Protein AF-0000000081274853 (afdb_homodimer)

pLDDT: mean 91.18, std 9.43, range [49.66, 97.81]

Foldseek 3Di:
DEEEEQALVSVVVVLPPDAPHAYEYECHNDDPVRVVVCPPRNYHYDDHHDVVDDPVVVVVVVVVVCVVVPPDDYDYDDDDDDDD/DEEEEQALVSVVVVLPPDAPHAYEYECHNDDPVRVVVCPPRNYHYDDHHPVVDDPVVVVVVVVVVCVVVPPDDYDYDDDDPDDD

Sequence (168 aa):
MVFLAITPQGLQDALHCKQDIPIWCGADAISDNGYRELAGRQVSRFTQALGGASPDVLQDALQTIQEHHPGELVWVEYVAPPQPMVFLAITPQGLQDALHCKQDIPIWCGADAISDNGYRELAGRQVSRFTQALGGASPDVLQDALQTIQEHHPGELVWVEYVAPPQP

Nearest PDB structures (foldseek):
  4mkr-assembly2_C  TM=5.310E-01  e=1.896E+00  Zingiber officinale
  3wbj-assembly1_A  TM=4.563E-01  e=9.553E-01  Saccharomyces cerevisiae S288C
  7po2-assembly1_7  TM=4.831E-01  e=1.896E+00  Homo sapiens
  4hfj-assembly1_B  TM=3.532E-01  e=7.993E+00  Nicotiana tabacum
  4s1n-assembly1_A  TM=5.166E-01  e=2.479E-01  Streptococcus pneumoniae TIGR4

Structure (mmCIF, N/CA/C/O backbone):
data_AF-0000000081274853-model_v1
#
loop_
_entity.id
_entity.type
_entity.pdbx_description
1 polymer 'Uncharacterized protein'
#
loop_
_atom_site.group_PDB
_atom_site.id
_atom_site.type_symbol
_atom_site.label_atom_id
_atom_site.label_alt_id
_atom_site.label_comp_id
_atom_site.label_asym_id
_atom_site.label_entity_id
_atom_site.label_seq_id
_atom_site.pdbx_PDB_ins_code
_atom_site.Cartn_x
_atom_site.Cartn_y
_atom_site.Cartn_z
_atom_site.occupancy
_atom_site.B_iso_or_equiv
_atom_site.auth_seq_id
_atom_site.auth_comp_id
_atom_site.auth_asym_id
_atom_site.auth_atom_id
_atom_site.pdbx_PDB_model_num
ATOM 1 N N . MET A 1 1 ? 10.195 -0.099 3.912 1 93.62 1 MET A N 1
ATOM 2 C CA . MET A 1 1 ? 8.961 0.3 3.238 1 93.62 1 MET A CA 1
ATOM 3 C C . MET A 1 1 ? 8.344 1.522 3.91 1 93.62 1 MET A C 1
ATOM 5 O O . MET A 1 1 ? 8.68 1.844 5.051 1 93.62 1 MET A O 1
ATOM 9 N N . VAL A 1 2 ? 7.574 2.328 3.076 1 96.44 2 VAL A N 1
ATOM 10 C CA . VAL A 1 2 ? 6.859 3.512 3.541 1 96.44 2 VAL A CA 1
ATOM 11 C C . VAL A 1 2 ? 5.375 3.387 3.201 1 96.44 2 VAL A C 1
ATOM 13 O O . VAL A 1 2 ? 5.02 2.92 2.117 1 96.44 2 VAL A O 1
ATOM 16 N N . PHE A 1 3 ? 4.52 3.85 4.109 1 96.81 3 PHE A N 1
ATOM 17 C CA . PHE A 1 3 ? 3.092 3.879 3.822 1 96.81 3 PHE A CA 1
ATOM 18 C C . PHE A 1 3 ? 2.648 5.277 3.414 1 96.81 3 PHE A C 1
ATOM 20 O O . PHE A 1 3 ? 3.088 6.27 4 1 96.81 3 PHE A O 1
ATOM 27 N N . LEU A 1 4 ? 1.807 5.359 2.418 1 97.81 4 LEU A N 1
ATOM 28 C CA . LEU A 1 4 ? 1.047 6.566 2.117 1 97.81 4 LEU A CA 1
ATOM 29 C C . LEU A 1 4 ? -0.444 6.344 2.352 1 97.81 4 LEU A C 1
ATOM 31 O O . LEU A 1 4 ? -1.12 5.727 1.527 1 97.81 4 LEU A O 1
ATOM 35 N N . ALA A 1 5 ? -0.908 6.898 3.445 1 97.44 5 ALA A N 1
ATOM 36 C CA . ALA A 1 5 ? -2.312 6.766 3.824 1 97.44 5 ALA A CA 1
ATOM 37 C C . ALA A 1 5 ? -3.135 7.941 3.301 1 97.44 5 ALA A C 1
ATOM 39 O O . ALA A 1 5 ? -2.703 9.094 3.383 1 97.44 5 ALA A O 1
ATOM 40 N N . ILE A 1 6 ? -4.328 7.629 2.844 1 96.75 6 ILE A N 1
ATOM 41 C CA . ILE A 1 6 ? -5.172 8.641 2.223 1 96.75 6 ILE A CA 1
ATOM 42 C C . ILE A 1 6 ? -6.352 8.961 3.141 1 96.75 6 ILE A C 1
ATOM 44 O O . ILE A 1 6 ? -6.746 10.125 3.266 1 96.75 6 ILE A O 1
ATOM 48 N N . THR A 1 7 ? -6.898 7.957 3.824 1 96.31 7 THR A N 1
ATOM 49 C CA . THR A 1 7 ? -8.062 8.117 4.684 1 96.31 7 THR A CA 1
ATOM 50 C C . THR A 1 7 ? -7.688 7.918 6.148 1 96.31 7 THR A C 1
ATOM 52 O O . THR A 1 7 ? -6.629 7.359 6.453 1 96.31 7 THR A O 1
ATOM 55 N N . PRO A 1 8 ? -8.602 8.359 7.066 1 96.44 8 PRO A N 1
ATOM 56 C CA . PRO A 1 8 ? -8.352 8.078 8.484 1 96.44 8 PRO A CA 1
ATOM 57 C C . PRO A 1 8 ? -8.234 6.59 8.781 1 96.44 8 PRO A C 1
ATOM 59 O O . PRO A 1 8 ? -7.402 6.184 9.594 1 96.44 8 PRO A O 1
ATOM 62 N N . GLN A 1 9 ? -9.031 5.797 8.117 1 95.38 9 GLN A N 1
ATOM 63 C CA . GLN A 1 9 ? -8.945 4.355 8.328 1 95.38 9 GLN A CA 1
ATOM 64 C C . GLN A 1 9 ? -7.602 3.809 7.844 1 95.38 9 GLN A C 1
ATOM 66 O O . GLN A 1 9 ? -7.004 2.951 8.492 1 95.38 9 GLN A O 1
ATOM 71 N N . GLY A 1 10 ? -7.191 4.297 6.695 1 96.31 10 GLY A N 1
ATOM 72 C CA . GLY A 1 10 ? -5.891 3.881 6.199 1 96.31 10 GLY A CA 1
ATOM 73 C C . GLY A 1 10 ? -4.754 4.238 7.137 1 96.31 10 GLY A C 1
ATOM 74 O O . GLY A 1 10 ? -3.834 3.438 7.34 1 96.31 10 GLY A O 1
ATOM 75 N N . LEU A 1 11 ? -4.793 5.395 7.727 1 96.12 11 LEU A N 1
ATOM 76 C CA . LEU A 1 11 ? -3.766 5.797 8.68 1 96.12 11 LEU A CA 1
ATOM 77 C C . LEU A 1 11 ? -3.754 4.871 9.891 1 96.12 11 LEU A C 1
ATOM 79 O O . LEU A 1 11 ? -2.688 4.445 10.336 1 96.12 11 LEU A O 1
ATOM 83 N N . GLN A 1 12 ? -4.867 4.543 10.391 1 93.38 12 GLN A N 1
ATOM 84 C CA . GLN A 1 12 ? -4.949 3.641 11.531 1 93.38 12 GLN A CA 1
ATOM 85 C C . GLN A 1 12 ? -4.379 2.268 11.188 1 93.38 12 GLN A C 1
ATOM 87 O O . GLN A 1 12 ? -3.66 1.669 11.992 1 93.38 12 GLN A O 1
ATOM 92 N N . ASP A 1 13 ? -4.707 1.764 10.008 1 91.88 13 ASP A N 1
ATOM 93 C CA . ASP A 1 13 ? -4.145 0.496 9.555 1 91.88 13 ASP A CA 1
ATOM 94 C C . ASP A 1 13 ? -2.619 0.534 9.555 1 91.88 13 ASP A C 1
ATOM 96 O O . ASP A 1 13 ? -1.973 -0.392 10.055 1 91.88 13 ASP A O 1
ATOM 100 N N . ALA A 1 14 ? -2.104 1.575 8.969 1 93.06 14 ALA A N 1
ATOM 101 C CA . ALA A 1 14 ? -0.654 1.713 8.859 1 93.06 14 ALA A CA 1
ATOM 102 C C . ALA A 1 14 ? -0.003 1.78 10.234 1 93.06 14 ALA A C 1
ATOM 104 O O . ALA A 1 14 ? 1.05 1.18 10.461 1 93.06 14 ALA A O 1
ATOM 105 N N . LEU A 1 15 ? -0.66 2.471 11.141 1 91.38 15 LEU A N 1
ATOM 106 C CA . LEU A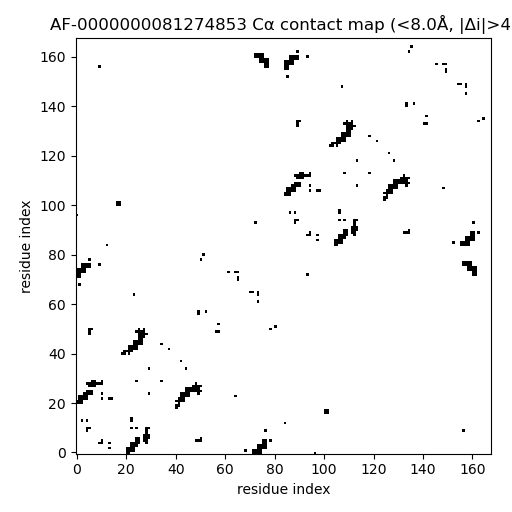 1 15 ? -0.126 2.623 12.492 1 91.38 15 LEU A CA 1
ATOM 107 C C . LEU A 1 15 ? -0.119 1.287 13.227 1 91.38 15 LEU A C 1
ATOM 109 O O . LEU A 1 15 ? 0.713 1.063 14.109 1 91.38 15 LEU A O 1
ATOM 113 N N . HIS A 1 16 ? -0.995 0.425 12.844 1 86.69 16 HIS A N 1
ATOM 114 C CA . HIS A 1 16 ? -1.115 -0.865 13.508 1 86.69 16 HIS A CA 1
ATOM 115 C C . HIS A 1 16 ? -0.137 -1.882 12.93 1 86.69 16 HIS A C 1
ATOM 117 O O . HIS A 1 16 ? 0.123 -2.92 13.547 1 86.69 16 HIS A O 1
ATOM 123 N N . CYS A 1 17 ? 0.224 -1.777 11.727 1 81.38 17 CYS A N 1
ATOM 124 C CA . CYS A 1 17 ? 1.132 -2.74 11.109 1 81.38 17 CYS A CA 1
ATOM 125 C C . CYS A 1 17 ? 2.418 -2.867 11.922 1 81.38 17 CYS A C 1
ATOM 127 O O . CYS A 1 17 ? 2.75 -3.951 12.398 1 81.38 17 CYS A O 1
ATOM 129 N N . LYS A 1 18 ? 3.607 -2.326 11.648 1 71.75 18 LYS A N 1
ATOM 130 C CA . LYS A 1 18 ? 4.879 -2.441 12.359 1 71.75 18 LYS A CA 1
ATOM 131 C C . LYS A 1 18 ? 5.336 -1.088 12.891 1 71.75 18 LYS A C 1
ATOM 133 O O . LYS A 1 18 ? 5.086 -0.053 12.273 1 71.75 18 LYS A O 1
ATOM 138 N N . GLN A 1 19 ? 6.043 -1.473 13.992 1 73.75 19 GLN A N 1
ATOM 139 C CA . GLN A 1 19 ? 6.621 -0.273 14.586 1 73.75 19 GLN A CA 1
ATOM 140 C C . GLN A 1 19 ? 7.793 0.244 13.758 1 73.75 19 GLN A C 1
ATOM 142 O O . GLN A 1 19 ? 8.461 -0.528 13.062 1 73.75 19 GLN A O 1
ATOM 147 N N . ASP A 1 20 ? 7.887 1.58 13.516 1 82.56 20 ASP A N 1
ATOM 148 C CA . ASP A 1 20 ? 9.047 2.283 12.977 1 82.56 20 ASP A CA 1
ATOM 149 C C . ASP A 1 20 ? 8.992 2.348 11.445 1 82.56 20 ASP A C 1
ATOM 151 O O . ASP A 1 20 ? 10 2.598 10.797 1 82.56 20 ASP A O 1
ATOM 155 N N . ILE A 1 21 ? 7.93 1.903 10.883 1 90.19 21 ILE A N 1
ATOM 156 C CA . ILE A 1 21 ? 7.754 2.131 9.453 1 90.19 21 ILE A CA 1
ATOM 157 C C . ILE A 1 21 ? 7.242 3.5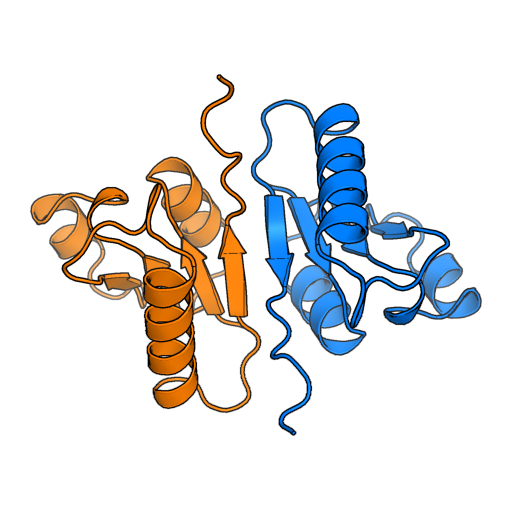51 9.219 1 90.19 21 ILE A C 1
ATOM 159 O O . ILE A 1 21 ? 6.227 3.957 9.789 1 90.19 21 ILE A O 1
ATOM 163 N N . PRO A 1 22 ? 8.023 4.285 8.422 1 95.56 22 PRO A N 1
ATOM 164 C CA . PRO A 1 22 ? 7.547 5.645 8.141 1 95.56 22 PRO A CA 1
ATOM 165 C C . PRO A 1 22 ? 6.176 5.66 7.465 1 95.56 22 PRO A C 1
ATOM 167 O O . PRO A 1 22 ? 5.91 4.836 6.586 1 95.56 22 PRO A O 1
ATOM 170 N N . ILE A 1 23 ? 5.383 6.621 7.953 1 96.75 23 ILE A N 1
ATOM 171 C CA . ILE A 1 23 ? 4.043 6.797 7.398 1 96.75 23 ILE A CA 1
ATOM 172 C C . ILE A 1 23 ? 3.869 8.234 6.918 1 96.75 23 ILE A C 1
ATOM 174 O O . ILE A 1 23 ? 4.211 9.18 7.633 1 96.75 23 ILE A O 1
ATOM 178 N N . TRP A 1 24 ? 3.402 8.375 5.727 1 97.75 24 TRP A N 1
ATOM 179 C CA . TRP A 1 24 ? 2.922 9.648 5.219 1 97.75 24 TRP A CA 1
ATOM 180 C C . TRP A 1 24 ? 1.409 9.625 5.02 1 97.75 24 TRP A C 1
ATOM 182 O O . TRP A 1 24 ? 0.838 8.586 4.688 1 97.75 24 TRP A O 1
ATOM 192 N N . CYS A 1 25 ? 0.812 10.828 5.23 1 97.56 25 CYS A N 1
ATOM 193 C CA . CYS A 1 25 ? -0.627 10.883 5 1 97.56 25 CYS A CA 1
ATOM 194 C C . CYS A 1 25 ? -1.051 12.266 4.527 1 97.56 25 CYS A C 1
ATOM 196 O O . CYS A 1 25 ? -0.302 13.234 4.68 1 97.56 25 CYS A O 1
ATOM 198 N N . GLY A 1 26 ? -2.166 12.32 3.816 1 96.56 26 GLY A N 1
ATOM 199 C CA . GLY A 1 26 ? -2.74 13.602 3.439 1 96.56 26 GLY A CA 1
ATOM 200 C C . GLY A 1 26 ? -3.422 14.312 4.594 1 96.56 26 GLY A C 1
ATOM 201 O O . GLY A 1 26 ? -3.6 13.734 5.668 1 96.56 26 GLY A O 1
ATOM 202 N N . ALA A 1 27 ? -3.799 15.508 4.316 1 95.56 27 ALA A N 1
ATOM 203 C CA . ALA A 1 27 ? -4.426 16.344 5.34 1 95.56 27 ALA A CA 1
ATOM 204 C C . ALA A 1 27 ? -5.797 15.789 5.73 1 95.56 27 ALA A C 1
ATOM 206 O O . ALA A 1 27 ? -6.305 16.078 6.812 1 95.56 27 ALA A O 1
ATOM 207 N N . ASP A 1 28 ? -6.375 15.078 4.895 1 95.75 28 ASP A N 1
ATOM 208 C CA . ASP A 1 28 ? -7.723 14.578 5.145 1 95.75 28 ASP A CA 1
ATOM 209 C C . ASP A 1 28 ? -7.695 13.312 6 1 95.75 28 ASP A C 1
ATOM 211 O O . ASP A 1 28 ? -8.734 12.859 6.477 1 95.75 28 ASP A O 1
ATOM 215 N N . ALA A 1 29 ? -6.551 12.781 6.297 1 97 29 ALA A N 1
ATOM 216 C CA . ALA A 1 29 ? -6.457 11.531 7.043 1 97 29 ALA A CA 1
ATOM 217 C C . ALA A 1 29 ? -6.426 11.789 8.547 1 97 29 ALA A C 1
ATOM 219 O O . ALA A 1 29 ? -6.648 10.867 9.344 1 97 29 ALA A O 1
ATOM 220 N N . ILE A 1 30 ? -6.059 12.93 8.984 1 96.25 30 ILE A N 1
ATOM 221 C CA . ILE A 1 30 ? -5.922 13.227 10.406 1 96.25 30 ILE A CA 1
ATOM 222 C C . ILE A 1 30 ? -6.051 14.734 10.633 1 96.25 30 ILE A C 1
ATOM 224 O O . ILE A 1 30 ? -5.609 15.531 9.805 1 96.25 30 ILE A O 1
ATOM 228 N N . SE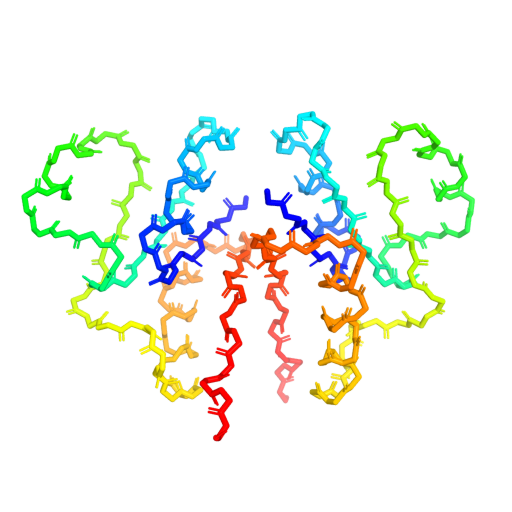R A 1 31 ? -6.664 15.047 11.688 1 95.25 31 SER A N 1
ATOM 229 C CA . SER A 1 31 ? -6.762 16.453 12.062 1 95.25 31 SER A CA 1
ATOM 230 C C . SER A 1 31 ? -5.426 16.984 12.562 1 95.25 31 SER A C 1
ATOM 232 O O . SER A 1 31 ? -4.531 16.219 12.914 1 95.25 31 SER A O 1
ATOM 234 N N . ASP A 1 32 ? -5.297 18.375 12.648 1 93.38 32 ASP A N 1
ATOM 235 C CA . ASP A 1 32 ? -4.09 18.984 13.195 1 93.38 32 ASP A CA 1
ATOM 236 C C . ASP A 1 32 ? -3.824 18.5 14.617 1 93.38 32 ASP A C 1
ATOM 238 O O . ASP A 1 32 ? -2.684 18.203 14.977 1 93.38 32 ASP A O 1
ATOM 242 N N . ASN A 1 33 ? -4.84 18.484 15.406 1 93.19 33 ASN A N 1
ATOM 243 C CA . ASN A 1 33 ? -4.711 18.016 16.781 1 93.19 33 ASN A CA 1
ATOM 244 C C . ASN A 1 33 ? -4.27 16.562 16.859 1 93.19 33 ASN A C 1
ATOM 246 O O . ASN A 1 33 ? -3.375 16.219 17.625 1 93.19 33 ASN A O 1
ATOM 250 N N . GLY A 1 34 ? -4.879 15.672 16.078 1 94.56 34 GLY A N 1
ATOM 251 C CA . GLY A 1 34 ? -4.48 14.273 16.047 1 94.56 34 GLY A CA 1
ATOM 252 C C . GLY A 1 34 ? -3.033 14.078 15.633 1 94.56 34 GLY A C 1
ATOM 253 O O . GLY A 1 34 ? -2.332 13.234 16.203 1 94.56 34 GLY A O 1
ATOM 254 N N . TYR A 1 35 ? -2.701 14.922 14.727 1 94.44 35 TYR A N 1
ATOM 255 C CA . TYR A 1 35 ? -1.331 14.852 14.234 1 94.44 35 TYR A CA 1
ATOM 256 C C . TYR A 1 35 ? -0.333 15.195 15.328 1 94.44 35 TYR A C 1
ATOM 258 O O . TYR A 1 35 ? 0.697 14.531 15.469 1 94.44 35 TYR A O 1
ATOM 266 N N . ARG A 1 36 ? -0.572 16.125 16.125 1 93.19 36 ARG A N 1
ATOM 267 C CA . ARG A 1 36 ? 0.315 16.531 17.219 1 93.19 36 ARG A CA 1
ATOM 268 C C . ARG A 1 36 ? 0.441 15.414 18.25 1 93.19 36 ARG A C 1
ATOM 270 O O . ARG A 1 36 ? 1.498 15.25 18.859 1 93.19 36 ARG A O 1
ATOM 277 N N . GLU A 1 37 ? -0.572 14.594 18.312 1 92 37 GLU A N 1
ATOM 278 C CA . GLU A 1 37 ? -0.587 13.531 19.312 1 92 37 GLU A CA 1
ATOM 279 C C . GLU A 1 37 ? 0.242 12.336 18.859 1 92 37 GLU A C 1
ATOM 281 O O . GLU A 1 37 ? 0.593 11.469 19.656 1 92 37 GLU A O 1
ATOM 286 N N . LEU A 1 38 ? 0.505 12.25 17.609 1 88.88 38 LEU A N 1
ATOM 287 C CA . LEU A 1 38 ? 1.271 11.125 17.078 1 88.88 38 LEU A CA 1
ATOM 288 C C . LEU A 1 38 ? 2.768 11.406 17.156 1 88.88 38 LEU A C 1
ATOM 290 O O . LEU A 1 38 ? 3.57 10.672 16.578 1 88.88 38 LEU A O 1
ATOM 294 N N . ALA A 1 39 ? 3.105 12.32 17.875 1 75.56 39 ALA A N 1
ATOM 295 C CA . ALA A 1 39 ? 4.52 12.656 18.016 1 75.56 39 ALA A CA 1
ATOM 296 C C . ALA A 1 39 ? 5.355 11.406 18.281 1 75.56 39 ALA A C 1
ATOM 298 O O . ALA A 1 39 ? 4.949 10.523 19.031 1 75.56 39 ALA A O 1
ATOM 299 N N . GLY A 1 40 ? 6.484 11.258 17.469 1 75.94 40 GLY A N 1
ATOM 300 C CA . GLY A 1 40 ? 7.406 10.156 17.688 1 75.94 40 GLY A CA 1
ATOM 301 C C . GLY A 1 40 ? 7.094 8.945 16.828 1 75.94 40 GLY A C 1
ATOM 302 O O . GLY A 1 40 ? 7.871 7.984 16.797 1 75.94 40 GLY A O 1
ATOM 303 N N . ARG A 1 41 ? 5.973 8.766 16.141 1 81.31 41 ARG A N 1
ATOM 304 C CA . ARG A 1 41 ? 5.551 7.582 15.406 1 81.31 41 ARG A CA 1
ATOM 305 C C . ARG A 1 41 ? 5.977 7.668 13.945 1 81.31 41 ARG A C 1
ATOM 307 O O . ARG A 1 41 ? 5.594 6.824 13.133 1 81.31 41 ARG A O 1
ATOM 314 N N . GLN A 1 42 ? 6.828 8.492 13.555 1 91.81 42 GLN A N 1
ATOM 315 C CA . GLN A 1 42 ? 7.348 8.672 12.203 1 91.81 42 GLN A CA 1
ATOM 316 C C . GLN A 1 42 ? 6.219 8.914 11.211 1 91.81 42 GLN A C 1
ATOM 318 O O . GLN A 1 42 ? 6.16 8.281 10.156 1 91.81 42 GLN A O 1
ATOM 323 N N . VAL A 1 43 ? 5.312 9.734 11.609 1 95.12 43 VAL A N 1
ATOM 324 C CA . VAL A 1 43 ? 4.219 10.133 10.734 1 95.12 43 VAL A CA 1
ATOM 325 C C . VAL A 1 43 ? 4.484 11.531 10.18 1 95.12 43 VAL A C 1
ATOM 327 O O . VAL A 1 43 ? 4.809 12.453 10.938 1 95.12 43 VAL A O 1
ATOM 330 N N . SER A 1 44 ? 4.461 11.633 8.906 1 96.38 44 SER A N 1
ATOM 331 C CA . SER A 1 44 ? 4.508 12.914 8.219 1 96.38 44 SER A CA 1
ATOM 332 C C . SER A 1 44 ? 3.182 13.219 7.531 1 96.38 44 SER A C 1
ATOM 334 O O . SER A 1 44 ? 2.551 12.328 6.961 1 96.38 44 SER A O 1
ATOM 336 N N . ARG A 1 45 ? 2.834 14.5 7.629 1 96.25 45 ARG A N 1
ATOM 337 C CA . ARG A 1 45 ? 1.537 14.891 7.09 1 96.25 45 ARG A CA 1
ATOM 338 C C . ARG A 1 45 ? 1.695 15.961 6.016 1 96.25 45 ARG A C 1
ATOM 340 O O . ARG A 1 45 ? 2.324 17 6.246 1 96.25 45 ARG A O 1
ATOM 347 N N . PHE A 1 46 ? 1.114 15.734 4.828 1 96.94 46 PHE A N 1
ATOM 348 C CA . PHE A 1 46 ? 1.021 16.766 3.809 1 96.94 46 PHE A CA 1
ATOM 349 C C . PHE A 1 46 ? -0.008 17.828 4.199 1 96.94 46 PHE A C 1
ATOM 351 O O . PHE A 1 46 ? -0.929 17.547 4.969 1 96.94 46 PHE A O 1
ATOM 358 N N . THR A 1 47 ? 0.133 18.953 3.631 1 95.19 47 THR A N 1
ATOM 359 C CA . THR A 1 47 ? -0.807 20.031 3.936 1 95.19 47 THR A CA 1
ATOM 360 C C . THR A 1 47 ? -2.074 19.891 3.096 1 95.19 47 THR A C 1
ATOM 362 O O . THR A 1 47 ? -3.115 20.469 3.438 1 95.19 47 THR A O 1
ATOM 365 N N . GLN A 1 48 ? -2.004 19.172 1.978 1 94.88 48 GLN A N 1
ATOM 366 C CA . GLN A 1 48 ? -3.182 19.031 1.13 1 94.88 48 GLN A CA 1
ATOM 367 C C . GLN A 1 48 ? -3.824 17.656 1.312 1 94.88 48 GLN A C 1
ATOM 369 O O . GLN A 1 48 ? -3.148 16.688 1.678 1 94.88 48 GLN A O 1
ATOM 374 N N . ALA A 1 49 ? -5.152 17.688 1.018 1 94.69 49 ALA A N 1
ATOM 375 C CA . ALA A 1 49 ? -5.867 16.406 0.973 1 94.69 49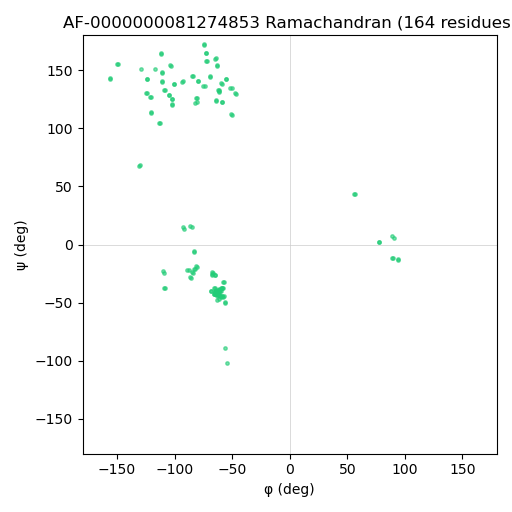 ALA A CA 1
ATOM 376 C C . ALA A 1 49 ? -5.43 15.578 -0.23 1 94.69 49 ALA A C 1
ATOM 378 O O . ALA A 1 49 ? -5.121 16.125 -1.292 1 94.69 49 ALA A O 1
ATOM 379 N N . LEU A 1 50 ? -5.395 14.297 -0.017 1 95.69 50 LEU A N 1
ATOM 380 C CA . LEU A 1 50 ? -5.012 13.414 -1.115 1 95.69 50 LEU A CA 1
ATOM 381 C C . LEU A 1 50 ? -6.207 12.602 -1.607 1 95.69 50 LEU A C 1
ATOM 383 O O . LEU A 1 50 ? -6.18 12.055 -2.709 1 95.69 50 LEU A O 1
ATOM 387 N N . GLY A 1 51 ? -7.168 12.477 -0.705 1 92.38 51 GLY A N 1
ATOM 388 C CA . GLY A 1 51 ? -8.383 11.812 -1.152 1 92.38 51 GLY A CA 1
ATOM 389 C C . GLY A 1 51 ? -9.039 12.508 -2.328 1 92.38 51 GLY A C 1
ATOM 390 O O . GLY A 1 51 ? -9.406 13.68 -2.238 1 92.38 51 GLY A O 1
ATOM 391 N N . GLY A 1 52 ? -9.242 11.789 -3.479 1 87.5 52 GLY A N 1
ATOM 392 C CA . GLY A 1 52 ? -9.875 12.383 -4.645 1 87.5 52 GLY A CA 1
ATOM 393 C C . GLY A 1 52 ? -8.945 13.289 -5.43 1 87.5 52 GLY A C 1
ATOM 394 O O . GLY A 1 52 ? -9.383 14.008 -6.332 1 87.5 52 GLY A O 1
ATOM 395 N N . ALA A 1 53 ? -7.719 13.359 -4.977 1 89.31 53 ALA A N 1
ATOM 396 C CA . ALA A 1 53 ? -6.75 14.195 -5.684 1 89.31 53 ALA A CA 1
ATOM 397 C C . ALA A 1 53 ? -6.508 13.68 -7.098 1 89.31 53 ALA A C 1
ATOM 399 O O . ALA A 1 53 ? -6.703 12.492 -7.371 1 89.31 53 ALA A O 1
ATOM 400 N N . SER A 1 54 ? -6.117 14.578 -7.953 1 90.12 54 SER A N 1
ATOM 401 C CA . SER A 1 54 ? -5.742 14.18 -9.305 1 90.12 54 SER A CA 1
ATOM 402 C C . SER A 1 54 ? -4.512 13.273 -9.289 1 90.12 54 SER A C 1
ATOM 404 O O . SER A 1 54 ? -3.723 13.312 -8.344 1 90.12 54 SER A O 1
ATOM 406 N N . PRO A 1 55 ? -4.312 12.531 -10.359 1 88.12 55 PRO A N 1
ATOM 407 C CA . PRO A 1 55 ? -3.121 11.688 -10.453 1 88.12 55 PRO A CA 1
ATOM 408 C C . PRO A 1 55 ? -1.823 12.484 -10.336 1 88.12 55 PRO A C 1
ATOM 410 O O . PRO A 1 55 ? -0.841 11.984 -9.773 1 88.12 55 PRO A O 1
ATOM 413 N N . ASP A 1 56 ? -1.847 13.727 -10.812 1 92.75 56 ASP A N 1
ATOM 414 C CA . ASP A 1 56 ? -0.645 14.547 -10.758 1 92.75 56 ASP A CA 1
ATOM 415 C C . ASP A 1 56 ? -0.298 14.906 -9.312 1 92.75 56 ASP A C 1
ATOM 417 O O . ASP A 1 56 ? 0.876 14.922 -8.938 1 92.75 56 ASP A O 1
ATOM 421 N N . VAL A 1 57 ? -1.321 15.203 -8.562 1 94.31 57 VAL A N 1
ATOM 422 C CA . VAL A 1 57 ? -1.112 15.555 -7.16 1 94.31 57 VAL A CA 1
ATOM 423 C C . VAL A 1 57 ? -0.567 14.352 -6.402 1 94.31 57 VAL A C 1
ATOM 425 O O . VAL A 1 57 ? 0.367 14.484 -5.605 1 94.31 57 VAL A O 1
ATOM 428 N N . LEU A 1 58 ? -1.09 13.211 -6.652 1 93.62 58 LEU A N 1
ATOM 429 C CA . LEU A 1 58 ? -0.61 11.992 -6.016 1 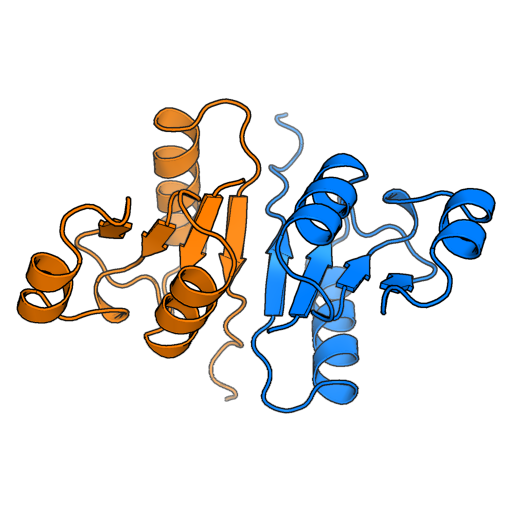93.62 58 LEU A CA 1
ATOM 430 C C . LEU A 1 58 ? 0.827 11.695 -6.426 1 93.62 58 LEU A C 1
ATOM 432 O O . LEU A 1 58 ? 1.647 11.305 -5.594 1 93.62 58 LEU A O 1
ATOM 436 N N . GLN A 1 59 ? 1.098 11.906 -7.707 1 93.5 59 GLN A N 1
ATOM 437 C CA . GLN A 1 59 ? 2.451 11.672 -8.195 1 93.5 59 GLN A CA 1
ATOM 438 C C . GLN A 1 59 ? 3.451 12.609 -7.516 1 93.5 59 GLN A C 1
ATOM 440 O O . GLN A 1 59 ? 4.562 12.195 -7.18 1 93.5 59 GLN A O 1
ATOM 445 N N . ASP A 1 60 ? 3.086 13.797 -7.328 1 95.81 60 ASP A N 1
ATOM 446 C CA . ASP A 1 60 ? 3.949 14.742 -6.633 1 95.81 60 ASP A CA 1
ATOM 447 C C . ASP A 1 60 ? 4.223 14.289 -5.199 1 95.81 60 ASP A C 1
ATOM 449 O O . ASP A 1 60 ? 5.348 14.398 -4.711 1 95.81 60 ASP A O 1
ATOM 453 N N . ALA A 1 61 ? 3.154 13.844 -4.559 1 96.88 61 ALA A N 1
ATOM 454 C CA . ALA A 1 61 ? 3.316 13.328 -3.203 1 96.88 61 ALA A CA 1
ATOM 455 C C . ALA A 1 61 ? 4.301 12.164 -3.176 1 96.88 61 ALA A C 1
ATOM 457 O O . ALA A 1 61 ? 5.191 12.109 -2.324 1 96.88 61 ALA A O 1
ATOM 458 N N . LEU A 1 62 ? 4.18 11.266 -4.113 1 96.62 62 LEU A N 1
ATOM 459 C CA . LEU A 1 62 ? 5.039 10.086 -4.188 1 96.62 62 LEU A CA 1
ATOM 460 C C . LEU A 1 62 ? 6.488 10.492 -4.445 1 96.62 62 LEU A C 1
ATOM 462 O O . LEU A 1 62 ? 7.41 9.922 -3.857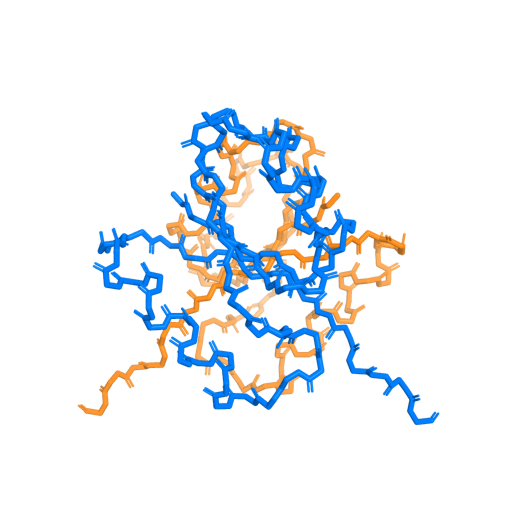 1 96.62 62 LEU A O 1
ATOM 466 N N . GLN A 1 63 ? 6.672 11.461 -5.273 1 95.62 63 GLN A N 1
ATOM 467 C CA . GLN A 1 63 ? 8.023 11.961 -5.531 1 95.62 63 GLN A CA 1
ATOM 468 C C . GLN A 1 63 ? 8.641 12.555 -4.27 1 95.62 63 GLN A C 1
ATOM 470 O O . GLN A 1 63 ? 9.812 12.32 -3.98 1 95.62 63 GLN A O 1
ATOM 475 N N . THR A 1 64 ? 7.852 13.297 -3.523 1 97.38 64 THR A N 1
ATOM 476 C CA . THR A 1 64 ? 8.32 13.867 -2.264 1 97.38 64 THR A CA 1
ATOM 477 C C . THR A 1 64 ? 8.75 12.766 -1.299 1 97.38 64 THR A C 1
ATOM 479 O O . THR A 1 64 ? 9.812 12.852 -0.688 1 97.38 64 THR A O 1
ATOM 482 N N . ILE A 1 65 ? 7.961 11.742 -1.191 1 97.31 65 ILE A N 1
ATOM 483 C CA . ILE A 1 65 ? 8.273 10.633 -0.297 1 97.31 65 ILE A CA 1
ATOM 484 C C . ILE A 1 65 ? 9.57 9.961 -0.74 1 97.31 65 ILE A C 1
ATOM 486 O O . ILE A 1 65 ? 10.43 9.656 0.088 1 97.31 65 ILE A O 1
ATOM 490 N N . GLN A 1 66 ? 9.75 9.781 -2.021 1 95.5 66 GLN A N 1
ATOM 491 C CA . GLN A 1 66 ? 10.945 9.117 -2.539 1 95.5 66 GLN A CA 1
ATOM 492 C C . GLN A 1 66 ? 12.195 9.953 -2.264 1 95.5 66 GLN A C 1
ATOM 494 O O . GLN A 1 66 ? 13.266 9.398 -2.02 1 95.5 66 GLN A O 1
ATOM 499 N N . GLU A 1 67 ? 12.07 11.227 -2.354 1 96.38 67 GLU A N 1
ATOM 500 C CA . GLU A 1 67 ? 13.18 12.109 -2.031 1 96.38 67 GLU A CA 1
ATOM 501 C C . GLU A 1 67 ? 13.609 11.953 -0.576 1 96.38 67 GLU A C 1
ATOM 503 O O . GLU A 1 67 ? 14.805 11.984 -0.27 1 96.38 67 GLU A O 1
ATOM 508 N N . HIS A 1 68 ? 12.664 11.797 0.307 1 96.5 68 HIS A N 1
ATOM 509 C CA . HIS A 1 68 ? 12.961 11.695 1.731 1 96.5 68 HIS A CA 1
ATOM 510 C C . HIS A 1 68 ? 13.336 10.266 2.119 1 96.5 68 HIS A C 1
ATOM 512 O O . HIS A 1 68 ? 13.992 10.047 3.139 1 96.5 68 HIS A O 1
ATOM 518 N N . HIS A 1 69 ? 12.883 9.273 1.34 1 96.06 69 HIS A N 1
ATOM 519 C CA . HIS A 1 69 ? 13.156 7.859 1.598 1 96.06 69 HIS A CA 1
ATOM 520 C C . HIS A 1 69 ? 13.68 7.164 0.345 1 96.06 69 HIS A C 1
ATOM 522 O O . HIS A 1 69 ? 13.031 6.246 -0.17 1 96.06 69 HIS A O 1
ATOM 528 N N . PRO A 1 70 ? 14.898 7.559 -0.046 1 94 70 PRO A N 1
ATOM 529 C CA . PRO A 1 70 ? 15.414 6.977 -1.285 1 94 70 PRO A CA 1
ATOM 530 C C . PRO A 1 70 ? 15.586 5.461 -1.199 1 94 70 PRO A C 1
ATOM 532 O O . PRO A 1 70 ? 16.125 4.953 -0.208 1 94 70 PRO A O 1
ATOM 535 N N . GLY A 1 71 ? 15.117 4.75 -2.193 1 90.06 71 GLY A N 1
ATOM 536 C CA . GLY A 1 71 ? 15.312 3.312 -2.287 1 90.06 71 GLY A CA 1
ATOM 537 C C . GLY A 1 71 ? 14.219 2.512 -1.609 1 90.06 71 GLY A C 1
ATOM 538 O O . GLY A 1 71 ? 14.172 1.286 -1.738 1 90.06 71 GLY A O 1
ATOM 539 N N . GLU A 1 72 ? 13.336 3.156 -0.804 1 93.69 72 GLU A N 1
ATOM 540 C CA . GLU A 1 72 ? 12.258 2.453 -0.123 1 93.69 72 GLU A CA 1
ATOM 541 C C . GLU A 1 72 ? 11.039 2.289 -1.035 1 93.69 72 GLU A C 1
ATOM 543 O O . GLU A 1 72 ? 10.734 3.178 -1.833 1 93.69 72 GLU A O 1
ATOM 548 N N . LEU A 1 73 ? 10.43 1.192 -0.852 1 94.94 73 LEU A N 1
ATOM 549 C CA . LEU A 1 73 ? 9.164 1.016 -1.558 1 94.94 73 LEU A CA 1
ATOM 550 C C . LEU A 1 73 ? 8.031 1.75 -0.843 1 94.94 73 LEU A C 1
ATOM 552 O O . LEU A 1 73 ? 7.957 1.733 0.387 1 94.94 73 LEU A O 1
ATOM 556 N N . VAL A 1 74 ? 7.199 2.318 -1.699 1 97 74 VAL A N 1
ATOM 557 C CA . VAL A 1 74 ? 6.039 3.008 -1.139 1 97 74 VAL A CA 1
ATOM 558 C C . VAL A 1 74 ? 4.785 2.162 -1.344 1 97 74 VAL A C 1
ATOM 560 O O . VAL A 1 74 ? 4.539 1.665 -2.445 1 97 74 VAL A O 1
ATOM 563 N N . TRP A 1 75 ? 4.09 1.971 -0.249 1 96.88 75 TRP A N 1
ATOM 564 C CA . TRP A 1 75 ? 2.789 1.31 -0.267 1 96.88 75 TRP A CA 1
ATOM 565 C C . TRP A 1 75 ? 1.658 2.328 -0.149 1 96.88 75 TRP A C 1
ATOM 567 O O . TRP A 1 75 ? 1.562 3.045 0.85 1 96.88 75 TRP A O 1
ATOM 577 N N . VAL A 1 76 ? 0.784 2.359 -1.162 1 96.94 76 VAL A N 1
ATOM 578 C CA . VAL A 1 76 ? -0.246 3.389 -1.256 1 96.94 76 VAL A CA 1
ATOM 579 C C . VAL A 1 76 ? -1.613 2.781 -0.953 1 96.94 76 VAL A C 1
ATOM 581 O O . VAL A 1 76 ? -1.974 1.74 -1.506 1 96.94 76 VAL A O 1
ATOM 584 N N . GLU A 1 77 ? -2.355 3.455 -0.113 1 97 77 GLU A N 1
ATOM 585 C CA . GLU A 1 77 ? -3.746 3.072 0.117 1 97 77 GLU A CA 1
ATOM 586 C C . GLU A 1 77 ? -4.578 3.23 -1.152 1 97 77 GLU A C 1
ATOM 588 O O . GLU A 1 77 ? -4.629 4.316 -1.736 1 97 77 GLU A O 1
ATOM 593 N N . TYR A 1 78 ? -5.18 2.197 -1.521 1 93.81 78 TYR A N 1
ATOM 594 C CA . TYR A 1 78 ? -6.102 2.307 -2.645 1 93.81 78 TYR A CA 1
ATOM 595 C C . TYR A 1 78 ? -7.449 2.855 -2.189 1 93.81 78 TYR A C 1
ATOM 597 O O . TYR A 1 78 ? -8.07 2.309 -1.277 1 93.81 78 TYR A O 1
ATOM 605 N N . VAL A 1 79 ? -7.867 3.906 -2.832 1 87.19 79 VAL A N 1
ATOM 606 C CA . VAL A 1 79 ? -9.188 4.484 -2.58 1 87.19 79 VAL A CA 1
ATOM 607 C C . VAL A 1 79 ? -10.008 4.48 -3.869 1 87.19 79 VAL A C 1
ATOM 609 O O . VAL A 1 79 ? -9.625 5.117 -4.855 1 87.19 79 VAL A O 1
ATOM 612 N N . ALA A 1 80 ? -11.094 3.678 -3.873 1 79.44 80 ALA A N 1
ATOM 613 C CA . ALA A 1 80 ? -11.945 3.592 -5.059 1 79.44 80 ALA A CA 1
ATOM 614 C C . ALA A 1 80 ? -12.562 4.945 -5.387 1 79.44 80 ALA A C 1
ATOM 616 O O . ALA A 1 80 ? -12.938 5.699 -4.484 1 79.44 80 ALA A O 1
ATOM 617 N N . PRO A 1 81 ? -12.43 5.262 -6.676 1 70.56 81 PRO A N 1
ATOM 618 C CA . PRO A 1 81 ? -13.117 6.508 -7.039 1 70.56 81 PRO A CA 1
ATOM 619 C C . PRO A 1 81 ? -14.594 6.496 -6.668 1 70.56 81 PRO A C 1
ATOM 621 O O . PRO A 1 81 ? -15.211 5.43 -6.59 1 70.56 81 PRO A O 1
ATOM 624 N N . PRO A 1 82 ? -15.062 7.664 -6.227 1 59.44 82 PRO A N 1
ATOM 625 C CA . PRO A 1 82 ? -16.5 7.703 -5.926 1 59.44 82 PRO A CA 1
ATOM 626 C C . PRO A 1 82 ? -17.359 7.16 -7.066 1 59.44 82 PRO A C 1
ATOM 628 O O . PRO A 1 82 ? -17 7.309 -8.242 1 59.44 82 PRO A O 1
ATOM 631 N N . GLN A 1 83 ? -17.984 6.016 -6.859 1 52.75 83 GLN A N 1
ATOM 632 C CA . GLN A 1 83 ? -18.891 5.539 -7.887 1 52.75 83 GLN A CA 1
ATOM 633 C C . GLN A 1 83 ? -19.875 6.637 -8.297 1 52.75 83 GLN A C 1
ATOM 635 O O . GLN A 1 83 ? -20.375 7.379 -7.449 1 52.75 83 GLN A O 1
ATOM 640 N N . PRO A 1 84 ? -20 6.707 -9.695 1 49.66 84 PRO A N 1
ATOM 641 C CA . PRO A 1 84 ? -20.938 7.719 -10.172 1 49.66 84 PRO A CA 1
ATOM 642 C C . PRO A 1 84 ? -22.344 7.531 -9.602 1 49.66 84 PRO A C 1
ATOM 644 O O . PRO A 1 84 ? -22.734 6.406 -9.273 1 49.66 84 PRO A O 1
ATOM 647 N N . MET B 1 1 ? -6.527 -5.078 6.676 1 93.69 1 MET B N 1
ATOM 648 C CA . MET B 1 1 ? -5.875 -4.566 5.473 1 93.69 1 MET B CA 1
ATOM 649 C C . MET B 1 1 ? -5.309 -5.711 4.637 1 93.69 1 MET B C 1
ATOM 651 O O . MET B 1 1 ? -5.137 -6.824 5.137 1 93.69 1 MET B O 1
ATOM 655 N N . VAL B 1 2 ? -5.219 -5.465 3.266 1 96.44 2 VAL B N 1
ATOM 656 C CA . VAL B 1 2 ? -4.656 -6.41 2.309 1 96.44 2 VAL B CA 1
ATOM 657 C C . VAL B 1 2 ? -3.52 -5.746 1.532 1 96.44 2 VAL B C 1
ATOM 659 O O . VAL B 1 2 ? -3.613 -4.574 1.163 1 96.44 2 VAL B O 1
ATOM 662 N N . PHE B 1 3 ? -2.486 -6.516 1.264 1 96.88 3 PHE B N 1
ATOM 663 C CA . PHE B 1 3 ? -1.4 -6.008 0.436 1 96.88 3 PHE B CA 1
ATOM 664 C C . PHE B 1 3 ? -1.521 -6.52 -0.994 1 96.88 3 PHE B C 1
ATOM 666 O O . PHE B 1 3 ? -1.847 -7.688 -1.213 1 96.88 3 PHE B O 1
ATOM 673 N N . LEU B 1 4 ? -1.286 -5.66 -1.947 1 97.81 4 LEU B N 1
ATOM 674 C CA . LEU B 1 4 ? -1.041 -6.055 -3.33 1 97.81 4 LEU B CA 1
ATOM 675 C C . LEU B 1 4 ? 0.396 -5.746 -3.736 1 97.81 4 LEU B C 1
ATOM 677 O O . LEU B 1 4 ? 0.732 -4.594 -4.016 1 97.81 4 LEU B O 1
ATOM 681 N N . ALA B 1 5 ? 1.181 -6.785 -3.803 1 97.38 5 ALA B N 1
ATOM 682 C CA . ALA B 1 5 ? 2.59 -6.66 -4.164 1 97.38 5 ALA B CA 1
ATOM 683 C C . ALA B 1 5 ? 2.789 -6.859 -5.664 1 97.38 5 ALA B C 1
ATOM 685 O O . ALA B 1 5 ? 2.203 -7.766 -6.262 1 97.38 5 ALA B O 1
ATOM 686 N N . ILE B 1 6 ? 3.664 -6.051 -6.223 1 96.69 6 ILE B N 1
ATOM 687 C CA . ILE B 1 6 ? 3.879 -6.07 -7.664 1 96.69 6 ILE B CA 1
ATOM 688 C C . ILE B 1 6 ? 5.242 -6.688 -7.977 1 96.69 6 ILE B C 1
ATOM 690 O O . ILE B 1 6 ? 5.379 -7.453 -8.93 1 96.69 6 ILE B O 1
ATOM 694 N N . THR B 1 7 ? 6.254 -6.406 -7.152 1 96.25 7 THR B N 1
ATOM 695 C CA . THR B 1 7 ? 7.617 -6.871 -7.375 1 96.25 7 THR B CA 1
ATOM 696 C C . THR B 1 7 ? 8.016 -7.891 -6.309 1 96.25 7 THR B C 1
ATOM 698 O O . THR B 1 7 ? 7.379 -7.984 -5.262 1 96.25 7 THR B O 1
ATOM 701 N N . PRO B 1 8 ? 9.133 -8.641 -6.602 1 96.38 8 PRO B N 1
ATOM 702 C CA . PRO B 1 8 ? 9.641 -9.547 -5.566 1 96.38 8 PRO B CA 1
ATOM 703 C C . PRO B 1 8 ? 10.008 -8.812 -4.277 1 96.38 8 PRO B C 1
ATOM 705 O O . PRO B 1 8 ? 9.766 -9.328 -3.182 1 96.38 8 PRO B O 1
ATOM 708 N N . GLN B 1 9 ? 10.555 -7.637 -4.406 1 95.31 9 GLN B N 1
ATOM 709 C CA . GLN B 1 9 ? 10.898 -6.867 -3.215 1 95.31 9 GLN B CA 1
ATOM 710 C C . GLN B 1 9 ? 9.648 -6.461 -2.441 1 95.31 9 GLN B C 1
ATOM 712 O O . GLN B 1 9 ? 9.625 -6.512 -1.21 1 95.31 9 GLN B O 1
ATOM 717 N N . GLY B 1 10 ? 8.648 -6.043 -3.195 1 96.25 10 GLY B N 1
ATOM 718 C CA . GLY B 1 10 ? 7.395 -5.707 -2.539 1 96.25 10 GLY B CA 1
ATOM 719 C C . GLY B 1 10 ? 6.777 -6.875 -1.796 1 96.25 10 GLY B C 1
ATOM 720 O O . GLY B 1 10 ? 6.262 -6.711 -0.688 1 96.25 10 GLY B O 1
ATOM 721 N N . LEU B 1 11 ? 6.832 -8.031 -2.34 1 96.12 11 LEU B N 1
ATOM 722 C CA . LEU B 1 11 ? 6.305 -9.219 -1.675 1 96.12 11 LEU B CA 1
ATOM 723 C C . LEU B 1 11 ? 7.066 -9.5 -0.382 1 96.12 11 LEU B C 1
ATOM 725 O O . LEU B 1 11 ? 6.457 -9.789 0.651 1 96.12 11 LEU B O 1
ATOM 729 N N . GLN B 1 12 ? 8.32 -9.406 -0.416 1 93.38 12 GLN B N 1
ATOM 730 C CA . GLN B 1 12 ? 9.125 -9.633 0.782 1 93.38 12 GLN B CA 1
ATOM 731 C C . GLN B 1 12 ? 8.781 -8.617 1.87 1 93.38 12 GLN B C 1
ATOM 733 O O . GLN B 1 12 ? 8.672 -8.977 3.045 1 93.38 12 GLN B O 1
ATOM 738 N N . ASP B 1 13 ? 8.617 -7.363 1.487 1 91.88 13 ASP B N 1
ATOM 739 C CA . ASP B 1 13 ? 8.211 -6.332 2.438 1 91.88 13 ASP B CA 1
ATOM 740 C C . ASP B 1 13 ? 6.902 -6.711 3.125 1 91.88 13 ASP B C 1
ATOM 742 O O . ASP B 1 13 ? 6.785 -6.613 4.348 1 91.88 13 ASP B O 1
ATOM 746 N N . ALA B 1 14 ? 5.957 -7.07 2.305 1 93.06 14 ALA B N 1
ATOM 747 C CA . ALA B 1 14 ? 4.633 -7.402 2.822 1 93.06 14 ALA B CA 1
ATOM 748 C C . ALA B 1 14 ? 4.703 -8.594 3.773 1 93.06 14 ALA B C 1
ATOM 750 O O . ALA B 1 14 ? 4.043 -8.602 4.816 1 93.06 14 ALA B O 1
ATOM 751 N N . LEU B 1 15 ? 5.531 -9.539 3.434 1 91.31 15 LEU B N 1
ATOM 752 C CA . LEU B 1 15 ? 5.668 -10.742 4.258 1 91.31 15 LEU B CA 1
ATOM 753 C C . LEU B 1 15 ? 6.305 -10.406 5.602 1 91.31 15 LEU B C 1
ATOM 755 O O . LEU B 1 15 ? 6.047 -11.078 6.602 1 91.31 15 LEU B O 1
ATOM 759 N N . HIS B 1 16 ? 7.059 -9.359 5.625 1 86.94 16 HIS B N 1
ATOM 760 C CA . HIS B 1 16 ? 7.766 -8.977 6.84 1 86.94 16 HIS B CA 1
ATOM 761 C C . HIS B 1 16 ? 6.895 -8.102 7.73 1 86.94 16 HIS B C 1
ATOM 763 O O . HIS B 1 16 ? 7.184 -7.93 8.922 1 86.94 16 HIS B O 1
ATOM 769 N N . CYS B 1 17 ? 5.992 -7.383 7.195 1 81.88 17 CYS B N 1
ATOM 770 C CA . CYS B 1 17 ? 5.164 -6.469 7.977 1 81.88 17 CYS B CA 1
ATOM 771 C C . CYS B 1 17 ? 4.445 -7.211 9.102 1 81.88 17 CYS B C 1
ATOM 773 O O . CYS B 1 17 ? 4.586 -6.859 10.273 1 81.88 17 CYS B O 1
ATOM 775 N N . LYS B 1 18 ? 3.273 -7.789 9.031 1 72.88 18 LYS B N 1
ATOM 776 C CA . LYS B 1 18 ? 2.527 -8.484 10.078 1 72.88 18 LYS B CA 1
ATOM 777 C C . LYS B 1 18 ? 2.072 -9.859 9.602 1 72.88 18 LYS B C 1
ATOM 779 O O . LYS B 1 18 ? 1.761 -10.047 8.422 1 72.88 18 LYS B O 1
ATOM 784 N N . GLN B 1 19 ? 2.049 -10.523 10.789 1 74.44 19 GLN B N 1
ATOM 785 C CA . GLN B 1 19 ? 1.558 -11.867 10.516 1 74.44 19 GLN B CA 1
ATOM 786 C C . GLN B 1 19 ? 0.052 -11.867 10.273 1 74.44 19 GLN B C 1
ATOM 788 O O . GLN B 1 19 ? -0.664 -11 10.781 1 74.44 19 GLN B O 1
ATOM 793 N N . ASP B 1 20 ? -0.449 -12.609 9.25 1 82.75 20 ASP B N 1
ATOM 794 C CA . ASP B 1 20 ? -1.853 -12.93 9.016 1 82.75 20 ASP B CA 1
ATOM 795 C C . ASP B 1 20 ? -2.531 -11.852 8.172 1 82.75 20 ASP B C 1
ATOM 797 O O . ASP B 1 20 ? -3.76 -11.75 8.156 1 82.75 20 ASP B O 1
ATOM 801 N N . ILE B 1 21 ? -1.799 -10.93 7.68 1 90.12 21 ILE B N 1
ATOM 802 C CA . ILE B 1 21 ? -2.371 -10 6.711 1 90.12 21 ILE B CA 1
ATOM 803 C C . ILE B 1 21 ? -2.363 -10.633 5.324 1 90.12 21 ILE B C 1
ATOM 805 O O . ILE B 1 21 ? -1.32 -11.086 4.844 1 90.12 21 ILE B O 1
ATOM 809 N N . PRO B 1 22 ? -3.557 -10.719 4.762 1 95.56 22 PRO B N 1
ATOM 810 C CA . PRO B 1 22 ? -3.584 -11.289 3.412 1 95.56 22 PRO B CA 1
ATOM 811 C C . PRO B 1 22 ? -2.732 -10.5 2.42 1 95.56 22 PRO B C 1
ATOM 813 O O . PRO B 1 22 ? -2.736 -9.266 2.443 1 95.56 22 PRO B O 1
ATOM 816 N N . ILE B 1 23 ? -2.039 -11.297 1.604 1 96.75 23 ILE B N 1
ATOM 817 C CA . ILE B 1 23 ? -1.189 -10.711 0.576 1 96.75 23 ILE B CA 1
ATOM 818 C C . ILE B 1 23 ? -1.579 -11.258 -0.794 1 96.75 23 ILE B C 1
ATOM 820 O O . ILE B 1 23 ? -1.747 -12.469 -0.96 1 96.75 23 ILE B O 1
ATOM 824 N N . TRP B 1 24 ? -1.763 -10.383 -1.712 1 97.75 24 TRP B N 1
ATOM 825 C CA . TRP B 1 24 ? -1.872 -10.734 -3.123 1 97.75 24 TRP B CA 1
ATOM 826 C C . TRP B 1 24 ? -0.661 -10.234 -3.904 1 97.75 24 TRP B C 1
ATOM 828 O O . TRP B 1 24 ? -0.094 -9.188 -3.58 1 97.75 24 TRP B O 1
ATOM 838 N N . CYS B 1 25 ? -0.327 -11.031 -4.953 1 97.56 25 CYS B N 1
ATOM 839 C CA . CYS B 1 25 ? 0.788 -10.578 -5.773 1 97.56 25 CYS B CA 1
ATOM 840 C C . CYS B 1 25 ? 0.625 -11.039 -7.219 1 97.56 25 CYS B C 1
ATOM 842 O O . CYS B 1 25 ? -0.162 -11.945 -7.5 1 97.56 25 CYS B O 1
ATOM 844 N N . GLY B 1 26 ? 1.245 -10.305 -8.125 1 96.5 26 GLY B N 1
ATOM 845 C CA . GLY B 1 26 ? 1.277 -10.727 -9.516 1 96.5 26 GLY B CA 1
ATOM 846 C C . GLY B 1 26 ? 2.23 -11.883 -9.766 1 96.5 26 GLY B C 1
ATOM 847 O O . GLY B 1 26 ? 3.006 -12.258 -8.883 1 96.5 26 GLY B O 1
ATOM 848 N N . ALA B 1 27 ? 2.156 -12.375 -10.938 1 95.5 27 ALA B N 1
ATOM 849 C CA . ALA B 1 27 ? 2.979 -13.523 -11.32 1 95.5 27 ALA B CA 1
ATOM 850 C C . ALA B 1 27 ? 4.457 -13.148 -11.352 1 95.5 27 ALA B C 1
ATOM 852 O O . ALA B 1 27 ? 5.324 -14.023 -11.25 1 95.5 27 ALA B O 1
ATOM 853 N N . ASP B 1 28 ? 4.727 -11.945 -11.531 1 95.69 28 ASP B N 1
ATOM 854 C CA . ASP B 1 28 ? 6.113 -11.516 -11.664 1 95.69 28 ASP B CA 1
ATOM 855 C C . ASP B 1 28 ? 6.766 -11.312 -10.297 1 95.69 28 ASP B C 1
ATOM 857 O O . ASP B 1 28 ? 7.984 -11.141 -10.203 1 95.69 28 ASP B O 1
ATOM 861 N N . ALA B 1 29 ? 6.031 -11.414 -9.242 1 97 29 ALA B N 1
ATOM 862 C CA . ALA B 1 29 ? 6.574 -11.156 -7.914 1 97 29 ALA B CA 1
ATOM 863 C C . ALA B 1 29 ? 7.191 -12.422 -7.32 1 97 29 ALA B C 1
ATOM 865 O O . ALA B 1 29 ? 7.961 -12.352 -6.359 1 97 29 ALA B O 1
ATOM 866 N N . ILE B 1 30 ? 6.824 -13.578 -7.762 1 96.25 30 ILE B N 1
ATOM 867 C CA . ILE B 1 30 ? 7.305 -14.828 -7.191 1 96.25 30 ILE B CA 1
ATOM 868 C C . ILE B 1 30 ? 7.188 -15.945 -8.227 1 96.25 30 ILE B C 1
ATOM 870 O O . ILE B 1 30 ? 6.242 -15.969 -9.016 1 96.25 30 ILE B O 1
ATOM 874 N N . SER B 1 31 ? 8.133 -16.781 -8.203 1 95.25 31 SER B N 1
ATOM 875 C CA . SER B 1 31 ? 8.078 -17.953 -9.078 1 95.25 31 SER B CA 1
ATOM 876 C C . SER B 1 31 ? 7.043 -18.953 -8.594 1 95.25 31 SER B C 1
ATOM 878 O O . SER B 1 31 ? 6.605 -18.906 -7.445 1 95.25 31 SER B O 1
ATOM 880 N N . ASP B 1 32 ? 6.652 -19.938 -9.492 1 93.38 32 ASP B N 1
ATOM 881 C CA . ASP B 1 32 ? 5.734 -21 -9.102 1 93.38 32 ASP B CA 1
ATOM 882 C C . ASP B 1 32 ? 6.277 -21.781 -7.91 1 93.38 32 ASP B C 1
ATOM 884 O O . ASP B 1 32 ? 5.535 -22.109 -6.984 1 93.38 32 ASP B O 1
ATOM 888 N N . ASN B 1 33 ? 7.531 -22.094 -7.957 1 93.31 33 ASN B N 1
ATOM 889 C CA . ASN B 1 33 ? 8.164 -22.828 -6.867 1 93.31 33 ASN B CA 1
ATOM 890 C C . ASN B 1 33 ? 8.141 -22.031 -5.566 1 93.31 33 ASN B C 1
ATOM 892 O O . ASN B 1 33 ? 7.809 -22.578 -4.508 1 93.31 33 ASN B O 1
ATOM 896 N N . GLY B 1 34 ? 8.516 -20.766 -5.594 1 94.56 34 GLY B N 1
ATOM 897 C CA . GLY B 1 34 ? 8.469 -19.922 -4.414 1 94.56 34 GLY B CA 1
ATOM 898 C C . GLY B 1 34 ? 7.082 -19.812 -3.809 1 94.56 34 GLY B C 1
ATOM 899 O O . GLY B 1 34 ? 6.93 -19.828 -2.586 1 94.56 34 GLY B O 1
ATOM 900 N N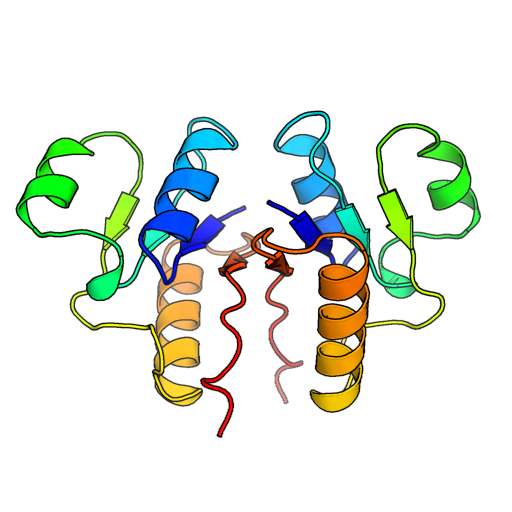 . TYR B 1 35 ? 6.188 -19.781 -4.723 1 94.38 35 TYR B N 1
ATOM 901 C CA . TYR B 1 35 ? 4.797 -19.688 -4.297 1 94.38 35 TYR B CA 1
ATOM 902 C C . TYR B 1 35 ? 4.371 -20.922 -3.523 1 94.38 35 TYR B C 1
ATOM 904 O O . TYR B 1 35 ? 3.703 -20.828 -2.492 1 94.38 35 TYR B O 1
ATOM 912 N N . ARG B 1 36 ? 4.742 -22.062 -3.91 1 93.19 36 ARG B N 1
ATOM 913 C CA . ARG B 1 36 ? 4.402 -23.297 -3.236 1 93.19 36 ARG B CA 1
ATOM 914 C C . ARG B 1 36 ? 5.027 -23.359 -1.847 1 93.19 36 ARG B C 1
ATOM 916 O O . ARG B 1 36 ? 4.441 -23.922 -0.919 1 93.19 36 ARG B O 1
ATOM 923 N N . GLU B 1 37 ? 6.113 -22.656 -1.705 1 92.19 37 GLU B N 1
ATOM 924 C CA . GLU B 1 37 ? 6.832 -22.688 -0.436 1 92.19 37 GLU B CA 1
ATOM 925 C C . GLU B 1 37 ? 6.184 -21.766 0.588 1 92.19 37 GLU B C 1
ATOM 927 O O . GLU B 1 37 ? 6.449 -21.859 1.787 1 92.19 37 GLU B O 1
ATOM 932 N N . LEU B 1 38 ? 5.41 -20.844 0.136 1 88.88 38 LEU B N 1
ATOM 933 C CA . LEU B 1 38 ? 4.762 -19.906 1.044 1 88.88 38 LEU B CA 1
ATOM 934 C C . LEU B 1 38 ? 3.461 -20.484 1.589 1 88.88 38 LEU B C 1
ATOM 936 O O . LEU B 1 38 ? 2.676 -19.766 2.219 1 88.88 38 LEU B O 1
ATOM 940 N N . ALA B 1 39 ? 3.297 -21.656 1.452 1 75.69 39 ALA B N 1
ATOM 941 C CA . ALA B 1 39 ? 2.086 -22.312 1.945 1 75.69 39 ALA B CA 1
ATOM 942 C C . ALA B 1 39 ? 1.769 -21.875 3.371 1 75.69 39 ALA B C 1
ATOM 944 O O . ALA B 1 39 ? 2.668 -21.75 4.207 1 75.69 39 ALA B O 1
ATOM 945 N N . GLY B 1 40 ? 0.458 -21.438 3.59 1 75.94 40 GLY B N 1
ATOM 946 C CA . GLY B 1 40 ? 0.019 -21.078 4.93 1 75.94 40 GLY B CA 1
ATOM 947 C C . GLY B 1 40 ? 0.147 -19.594 5.219 1 75.94 40 GLY B C 1
ATOM 948 O O . GLY B 1 40 ? -0.309 -19.125 6.262 1 75.94 40 GLY B O 1
ATOM 949 N N . ARG B 1 41 ? 0.821 -18.734 4.48 1 81.19 41 ARG B N 1
ATOM 950 C CA . ARG B 1 41 ? 1.09 -17.328 4.762 1 81.19 41 ARG B CA 1
ATOM 951 C C . ARG B 1 41 ? 0.012 -16.438 4.16 1 81.19 41 ARG B C 1
ATOM 953 O O . ARG B 1 41 ? 0.121 -15.203 4.207 1 81.19 41 ARG B O 1
ATOM 960 N N . GLN B 1 42 ? -1.064 -16.906 3.746 1 91.88 42 GLN B N 1
ATOM 961 C CA . GLN B 1 42 ? -2.184 -16.156 3.168 1 91.88 42 GLN B CA 1
ATOM 962 C C . GLN B 1 42 ? -1.736 -15.344 1.961 1 91.88 42 GLN B C 1
ATOM 964 O O . GLN B 1 42 ? -2.049 -14.156 1.86 1 91.88 42 GLN B O 1
ATOM 969 N N . VAL B 1 43 ? -0.964 -15.953 1.154 1 95.19 43 VAL B N 1
ATOM 970 C CA . VAL B 1 43 ? -0.53 -15.328 -0.091 1 95.19 43 VAL B CA 1
ATOM 971 C C . VAL B 1 43 ? -1.326 -15.906 -1.262 1 95.19 43 VAL B C 1
ATOM 973 O O . VAL B 1 43 ? -1.463 -17.125 -1.391 1 95.19 43 VAL B O 1
ATOM 976 N N . SER B 1 44 ? -1.921 -15.039 -1.994 1 96.38 44 SER B N 1
ATOM 977 C CA . SER B 1 44 ? -2.57 -15.383 -3.256 1 96.38 44 SER B CA 1
ATOM 978 C C . SER B 1 44 ? -1.82 -14.789 -4.441 1 96.38 44 SER B C 1
ATOM 980 O O . SER B 1 44 ? -1.346 -13.648 -4.375 1 96.38 44 SER B O 1
ATOM 982 N N . ARG B 1 45 ? -1.753 -15.617 -5.465 1 96.19 45 ARG B N 1
ATOM 983 C CA . ARG B 1 45 ? -0.979 -15.188 -6.625 1 96.19 45 ARG B CA 1
ATOM 984 C C . ARG B 1 45 ? -1.85 -15.141 -7.879 1 96.19 45 ARG B C 1
ATOM 986 O O . ARG B 1 45 ? -2.504 -16.125 -8.219 1 96.19 45 ARG B O 1
ATOM 993 N N . PHE B 1 46 ? -1.858 -13.992 -8.57 1 96.88 46 PHE B N 1
ATOM 994 C CA . PHE B 1 46 ? -2.484 -13.906 -9.883 1 96.88 46 PHE B CA 1
ATOM 995 C C . PHE B 1 46 ? -1.657 -14.641 -10.93 1 96.88 46 PHE B C 1
ATOM 997 O O . PHE B 1 46 ? -0.448 -14.812 -10.766 1 96.88 46 PHE B O 1
ATOM 1004 N N . THR B 1 47 ? -2.293 -15.008 -11.977 1 95 47 THR B N 1
ATOM 1005 C CA . THR B 1 47 ? -1.588 -15.719 -13.039 1 95 47 THR B CA 1
ATOM 1006 C C . THR B 1 47 ? -0.862 -14.734 -13.953 1 95 47 THR B C 1
ATOM 1008 O O . THR B 1 47 ? 0.06 -15.117 -14.68 1 95 47 THR B O 1
ATOM 1011 N N . GLN B 1 48 ? -1.278 -13.461 -13.961 1 94.75 48 GLN B N 1
ATOM 1012 C CA . GLN B 1 48 ? -0.628 -12.492 -14.836 1 94.75 48 GLN B CA 1
ATOM 1013 C C . GLN B 1 48 ? 0.306 -11.578 -14.047 1 94.75 48 GLN B C 1
ATOM 1015 O O . GLN B 1 48 ? 0.103 -11.367 -12.844 1 94.75 48 GLN B O 1
ATOM 1020 N N . ALA B 1 49 ? 1.299 -11.086 -14.836 1 94.5 49 ALA B N 1
ATOM 1021 C CA . ALA B 1 49 ? 2.172 -10.062 -14.266 1 94.5 49 ALA B CA 1
ATOM 1022 C C . ALA B 1 49 ? 1.422 -8.75 -14.07 1 94.5 49 ALA B C 1
ATOM 1024 O O . ALA B 1 49 ? 0.543 -8.406 -14.859 1 94.5 49 ALA B O 1
ATOM 1025 N N . LEU B 1 50 ? 1.773 -8.086 -13.008 1 95.5 50 LEU B N 1
ATOM 1026 C CA . LEU B 1 50 ? 1.133 -6.805 -12.742 1 95.5 50 LEU B CA 1
ATOM 1027 C C . LEU B 1 50 ? 2.109 -5.656 -12.969 1 95.5 50 LEU B C 1
ATOM 1029 O O . LEU B 1 50 ? 1.696 -4.504 -13.117 1 95.5 50 LEU B O 1
ATOM 1033 N N . GLY B 1 51 ? 3.383 -6.016 -12.852 1 92.12 51 GLY B N 1
ATOM 1034 C CA . GLY B 1 51 ? 4.367 -4.988 -13.156 1 92.12 51 GLY B CA 1
ATOM 1035 C C . GLY B 1 51 ? 4.238 -4.441 -14.57 1 92.12 51 GLY B C 1
ATOM 1036 O O . GLY B 1 51 ? 4.324 -5.191 -15.539 1 92.12 51 GLY B O 1
ATOM 1037 N N . GLY B 1 52 ? 4.039 -3.1 -14.727 1 87.25 52 GLY B N 1
ATOM 1038 C CA . GLY B 1 52 ? 3.912 -2.5 -16.047 1 87.25 52 GLY B CA 1
ATOM 1039 C C . GLY B 1 52 ? 2.549 -2.721 -16.672 1 87.25 52 GLY B C 1
ATOM 1040 O O . GLY B 1 52 ? 2.35 -2.426 -17.859 1 87.25 52 GLY B O 1
ATOM 1041 N N . ALA B 1 53 ? 1.689 -3.373 -15.93 1 89.12 53 ALA B N 1
ATOM 1042 C CA . ALA B 1 53 ? 0.348 -3.615 -16.453 1 89.12 53 ALA B CA 1
ATOM 1043 C C . ALA B 1 53 ? -0.397 -2.303 -16.688 1 89.12 53 ALA B C 1
ATOM 1045 O O . ALA B 1 53 ? -0.093 -1.292 -16.047 1 89.12 53 ALA B O 1
ATOM 1046 N N . SER B 1 54 ? -1.34 -2.354 -17.594 1 89.88 54 SER B N 1
ATOM 1047 C CA . SER B 1 54 ? -2.197 -1.192 -17.812 1 89.88 54 SER B CA 1
ATOM 1048 C C . SER B 1 54 ? -3.045 -0.892 -16.594 1 89.88 54 SER B C 1
ATOM 1050 O O . SER B 1 54 ? -3.287 -1.776 -15.766 1 89.88 54 SER B O 1
ATOM 1052 N N . PRO B 1 55 ? -3.551 0.321 -16.484 1 88.06 55 PRO B N 1
ATOM 1053 C CA . PRO B 1 55 ? -4.43 0.675 -15.367 1 88.06 55 PRO B CA 1
ATOM 1054 C C . PRO B 1 55 ? -5.66 -0.221 -15.281 1 88.06 55 PRO B C 1
ATOM 1056 O O . PRO B 1 55 ? -6.133 -0.523 -14.18 1 88.06 55 PRO B O 1
ATOM 1059 N N . ASP B 1 56 ? -6.133 -0.678 -16.438 1 92.75 56 ASP B N 1
ATOM 1060 C CA . ASP B 1 56 ? -7.316 -1.528 -16.438 1 92.75 56 ASP B CA 1
ATOM 1061 C C . ASP B 1 56 ? -7.027 -2.887 -15.812 1 92.75 56 ASP B C 1
ATOM 1063 O O . ASP B 1 56 ? -7.859 -3.432 -15.086 1 92.75 56 ASP B O 1
ATOM 1067 N N . VAL B 1 57 ? -5.879 -3.393 -16.125 1 94.38 57 VAL B N 1
ATOM 1068 C CA . VAL B 1 57 ? -5.488 -4.688 -15.57 1 94.38 57 VAL B CA 1
ATOM 1069 C C . VAL B 1 57 ? -5.332 -4.578 -14.055 1 94.38 57 VAL B C 1
ATOM 1071 O O . VAL B 1 57 ? -5.793 -5.449 -13.312 1 94.38 57 VAL B O 1
ATOM 1074 N N . LEU B 1 58 ? -4.746 -3.539 -13.602 1 93.56 58 LEU B N 1
ATOM 1075 C CA . LEU B 1 58 ? -4.59 -3.311 -12.172 1 93.56 58 LEU B CA 1
ATOM 1076 C C . LEU B 1 58 ? -5.949 -3.141 -11.5 1 93.56 58 LEU B C 1
ATOM 1078 O O . LEU B 1 58 ? -6.176 -3.676 -10.414 1 93.56 58 LEU B O 1
ATOM 1082 N N . GLN B 1 59 ? -6.812 -2.396 -12.172 1 93.5 59 GLN B N 1
ATOM 1083 C CA . GLN B 1 59 ? -8.148 -2.189 -11.625 1 93.5 59 GLN B CA 1
ATOM 1084 C C . GLN B 1 59 ? -8.898 -3.512 -11.492 1 93.5 59 GLN B C 1
ATOM 1086 O O . GLN B 1 59 ? -9.602 -3.734 -10.508 1 93.5 59 GLN B O 1
ATOM 1091 N N . ASP B 1 60 ? -8.758 -4.348 -12.43 1 95.88 60 ASP B N 1
ATOM 1092 C CA . ASP B 1 60 ? -9.391 -5.664 -12.359 1 95.88 60 ASP B CA 1
ATOM 1093 C C . ASP B 1 60 ? -8.859 -6.469 -11.18 1 95.88 60 ASP B C 1
ATOM 1095 O O . ASP B 1 60 ? -9.625 -7.148 -10.492 1 95.88 60 ASP B O 1
ATOM 1099 N N . ALA B 1 61 ? -7.551 -6.41 -11.023 1 96.88 61 ALA B N 1
ATOM 1100 C CA . ALA B 1 61 ? -6.945 -7.094 -9.883 1 96.88 61 ALA B CA 1
ATOM 1101 C C . ALA B 1 61 ? -7.516 -6.57 -8.562 1 96.88 61 ALA B C 1
ATOM 1103 O O . ALA B 1 61 ? -7.871 -7.352 -7.68 1 96.88 61 ALA B O 1
ATOM 1104 N N . LEU B 1 62 ? -7.645 -5.273 -8.453 1 96.56 62 LEU B N 1
ATOM 1105 C CA . LEU B 1 62 ? -8.156 -4.645 -7.242 1 96.56 62 LEU B CA 1
ATOM 1106 C C . LEU B 1 62 ? -9.602 -5.043 -6.992 1 96.56 62 LEU B C 1
ATOM 1108 O O . LEU B 1 62 ? -9.992 -5.305 -5.852 1 96.56 62 LEU B O 1
ATOM 1112 N N . GLN B 1 63 ? -10.367 -5.109 -8.031 1 95.75 63 GLN B N 1
ATOM 1113 C CA . GLN B 1 63 ? -11.75 -5.547 -7.902 1 95.75 63 GLN B CA 1
ATOM 1114 C C . GLN B 1 63 ? -11.828 -6.988 -7.402 1 95.75 63 GLN B C 1
ATOM 1116 O O . GLN B 1 63 ? -12.656 -7.305 -6.543 1 95.75 63 GLN B O 1
ATOM 1121 N N . THR B 1 64 ? -10.961 -7.836 -7.93 1 97.44 64 THR B N 1
ATOM 1122 C CA . THR B 1 64 ? -10.914 -9.227 -7.488 1 97.44 64 THR B CA 1
ATOM 1123 C C . THR B 1 64 ? -10.586 -9.312 -5.996 1 97.44 64 THR B C 1
ATOM 1125 O O . THR B 1 64 ? -11.242 -10.047 -5.258 1 97.44 64 THR B O 1
ATOM 1128 N N . ILE B 1 65 ? -9.633 -8.555 -5.562 1 97.38 65 ILE B N 1
ATOM 1129 C CA . ILE B 1 65 ? -9.234 -8.547 -4.16 1 97.38 65 ILE B CA 1
ATOM 1130 C C . ILE B 1 65 ? -10.406 -8.078 -3.295 1 97.38 65 ILE B C 1
ATOM 1132 O O . ILE B 1 65 ? -10.695 -8.68 -2.256 1 97.38 65 ILE B O 1
ATOM 1136 N N . GLN B 1 66 ? -11.109 -7.059 -3.727 1 95.62 66 GLN B N 1
ATOM 1137 C CA . GLN B 1 66 ? -12.227 -6.52 -2.957 1 95.62 66 GLN B CA 1
ATOM 1138 C C . GLN B 1 66 ? -13.359 -7.535 -2.842 1 95.62 66 GLN B C 1
ATOM 1140 O O . GLN B 1 66 ? -14.039 -7.598 -1.816 1 95.62 66 GLN B O 1
ATOM 1145 N N . GLU B 1 67 ? -13.586 -8.266 -3.869 1 96.5 67 GLU B N 1
ATOM 1146 C CA . GLU B 1 67 ? -14.594 -9.32 -3.838 1 96.5 67 GLU B CA 1
ATOM 1147 C C . GLU B 1 67 ? -14.258 -10.3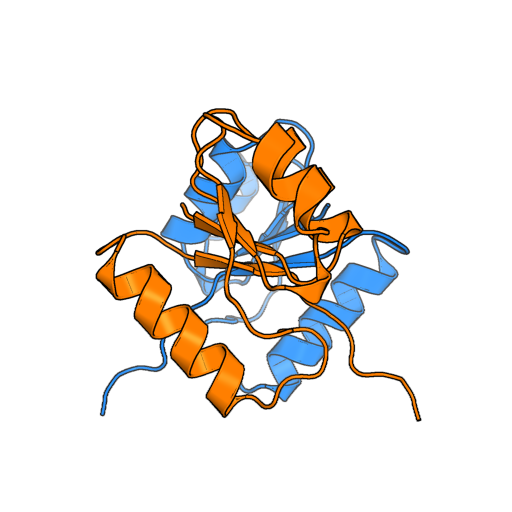75 -2.787 1 96.5 67 GLU B C 1
ATOM 1149 O O . GLU B 1 67 ? -15.148 -10.883 -2.105 1 96.5 67 GLU B O 1
ATOM 1154 N N . HIS B 1 68 ? -13 -10.703 -2.652 1 96.62 68 HIS B N 1
ATOM 1155 C CA . HIS B 1 68 ? -12.57 -11.742 -1.724 1 96.62 68 HIS B CA 1
ATOM 1156 C C . HIS B 1 68 ? -12.391 -11.18 -0.315 1 96.62 68 HIS B C 1
ATOM 1158 O O . HIS B 1 68 ? -12.422 -11.93 0.663 1 96.62 68 HIS B O 1
ATOM 1164 N N . HIS B 1 69 ? -12.156 -9.875 -0.2 1 96.19 69 HIS B N 1
ATOM 1165 C CA . HIS B 1 69 ? -11.953 -9.211 1.085 1 96.19 69 HIS B CA 1
ATOM 1166 C C . HIS B 1 69 ? -12.82 -7.961 1.204 1 96.19 69 HIS B C 1
ATOM 1168 O O . HIS B 1 69 ? -12.297 -6.848 1.317 1 96.19 69 HIS B O 1
ATOM 1174 N N . PRO B 1 70 ? -14.125 -8.195 1.266 1 94.19 70 PRO B N 1
ATOM 1175 C CA . PRO B 1 70 ? -15.016 -7.035 1.309 1 94.19 70 PRO B CA 1
ATOM 1176 C C . PRO B 1 70 ? -14.789 -6.164 2.539 1 94.19 70 PRO B C 1
ATOM 1178 O O . PRO B 1 70 ? -14.664 -6.68 3.654 1 94.19 70 PRO B O 1
ATOM 1181 N N . GLY B 1 71 ? -14.695 -4.863 2.344 1 90.44 71 GLY B N 1
ATOM 1182 C CA . GLY B 1 71 ? -14.586 -3.91 3.438 1 90.44 71 GLY B CA 1
ATOM 1183 C C . GLY B 1 71 ? -13.156 -3.643 3.859 1 90.44 71 GLY B C 1
ATOM 1184 O O . GLY B 1 71 ? -12.898 -2.752 4.672 1 90.44 71 GLY B O 1
ATOM 1185 N N . GLU B 1 72 ? -12.164 -4.441 3.389 1 93.88 72 GLU B N 1
ATOM 1186 C CA . GLU B 1 72 ? -10.766 -4.242 3.746 1 93.88 72 GLU B CA 1
ATOM 1187 C C . GLU B 1 72 ? -10.102 -3.203 2.84 1 93.88 72 GLU B C 1
ATOM 1189 O O . GLU B 1 72 ? -10.414 -3.127 1.649 1 93.88 72 GLU B O 1
ATOM 1194 N N . LEU B 1 73 ? -9.242 -2.492 3.449 1 95 73 LEU B N 1
ATOM 1195 C CA . LEU B 1 73 ? -8.445 -1.581 2.635 1 95 73 LEU B CA 1
ATOM 1196 C C . LEU B 1 73 ? -7.312 -2.324 1.936 1 95 73 LEU B C 1
ATOM 1198 O O . LEU B 1 73 ? -6.676 -3.195 2.531 1 95 73 LEU B O 1
ATOM 1202 N N . VAL B 1 74 ? -7.125 -1.885 0.701 1 97.06 74 VAL B N 1
ATOM 1203 C CA . VAL B 1 74 ? -6.027 -2.482 -0.058 1 97.06 74 VAL B CA 1
ATOM 1204 C C . VAL B 1 74 ? -4.859 -1.504 -0.134 1 97.06 74 VAL B C 1
ATOM 1206 O O . VAL B 1 74 ? -5.047 -0.325 -0.443 1 97.06 74 VAL B O 1
ATOM 1209 N N . TRP B 1 75 ? -3.715 -2.031 0.233 1 96.88 75 TRP B N 1
ATOM 1210 C CA . TRP B 1 75 ? -2.461 -1.299 0.096 1 96.88 75 TRP B CA 1
ATOM 1211 C C . TRP B 1 75 ? -1.67 -1.794 -1.111 1 96.88 75 TRP B C 1
ATOM 1213 O O . TRP B 1 75 ? -1.296 -2.967 -1.177 1 96.88 75 TRP B O 1
ATOM 1223 N N . VAL B 1 76 ? -1.382 -0.878 -2.045 1 96.94 76 VAL B N 1
ATOM 1224 C CA . VAL B 1 76 ? -0.773 -1.248 -3.318 1 96.94 76 VAL B CA 1
ATOM 1225 C C . VAL B 1 76 ? 0.675 -0.766 -3.359 1 96.94 76 VAL B C 1
ATOM 1227 O O . VAL B 1 76 ? 0.959 0.393 -3.047 1 96.94 76 VAL B O 1
ATOM 1230 N N . GLU B 1 77 ? 1.55 -1.642 -3.773 1 96.94 77 GLU B N 1
ATOM 1231 C CA . GLU B 1 77 ? 2.934 -1.249 -4.023 1 96.94 77 GLU B CA 1
ATOM 1232 C C . GLU B 1 77 ? 3.021 -0.247 -5.172 1 96.94 77 GLU B C 1
ATOM 1234 O O . GLU B 1 77 ? 2.557 -0.521 -6.281 1 96.94 77 GLU B O 1
ATOM 1239 N N . TYR B 1 78 ? 3.588 0.832 -4.887 1 93.75 78 TYR B N 1
ATOM 1240 C CA . TYR B 1 78 ? 3.836 1.78 -5.965 1 93.75 78 TYR B CA 1
ATOM 1241 C C . TYR B 1 78 ? 5.082 1.396 -6.75 1 93.75 78 TYR B C 1
ATOM 1243 O O . TYR B 1 78 ? 6.16 1.227 -6.176 1 93.75 78 TYR B O 1
ATOM 1251 N N . VAL B 1 79 ? 4.922 1.277 -8.039 1 87.12 79 VAL B N 1
ATOM 1252 C CA . VAL B 1 79 ? 6.043 1.018 -8.938 1 87.12 79 VAL B CA 1
ATOM 1253 C C . VAL B 1 79 ? 6.156 2.143 -9.961 1 87.12 79 VAL B C 1
ATOM 1255 O O . VAL B 1 79 ? 5.238 2.363 -10.75 1 87.12 79 VAL B O 1
ATOM 1258 N N . ALA B 1 80 ? 7.254 2.902 -9.852 1 79.62 80 ALA B N 1
ATOM 1259 C CA . ALA B 1 80 ? 7.457 4.016 -10.773 1 79.62 80 ALA B CA 1
ATOM 1260 C C . ALA B 1 80 ? 7.543 3.523 -12.219 1 79.62 80 ALA B C 1
ATOM 1262 O O . ALA B 1 80 ? 8.117 2.465 -12.484 1 79.62 80 ALA B O 1
ATOM 1263 N N . PRO B 1 81 ? 6.785 4.195 -13.055 1 70.81 81 PRO B N 1
ATOM 1264 C CA . PRO B 1 81 ? 6.938 3.816 -14.461 1 70.81 81 PRO B CA 1
ATOM 1265 C C . PRO B 1 81 ? 8.383 3.9 -14.945 1 70.81 81 PRO B C 1
ATOM 1267 O O . PRO B 1 81 ? 9.172 4.68 -14.406 1 70.81 81 PRO B O 1
ATOM 1270 N N . PRO B 1 82 ? 8.734 2.926 -15.789 1 58.69 82 PRO B N 1
ATOM 1271 C CA . PRO B 1 82 ? 10.094 3.018 -16.312 1 58.69 82 PRO B CA 1
ATOM 1272 C C . PRO B 1 82 ? 10.414 4.398 -16.891 1 58.69 82 PRO B C 1
ATOM 1274 O O . PRO B 1 82 ? 9.531 5.066 -17.422 1 58.69 82 PRO B O 1
ATOM 1277 N N . GLN B 1 83 ? 11.305 5.105 -16.234 1 52.81 83 GLN B N 1
ATOM 1278 C CA . GLN B 1 83 ? 11.719 6.379 -16.812 1 52.81 83 GLN B CA 1
ATOM 1279 C C . GLN B 1 83 ? 12.148 6.203 -18.266 1 52.81 83 GLN B C 1
ATOM 1281 O O . GLN B 1 83 ? 12.797 5.215 -18.625 1 52.81 83 GLN B O 1
ATOM 1286 N N . PRO B 1 84 ? 11.617 7.195 -19.109 1 50.47 84 PRO B N 1
ATOM 1287 C CA . PRO B 1 84 ? 12 7.109 -20.516 1 50.47 84 PRO B CA 1
ATOM 1288 C C . PRO B 1 84 ? 13.516 7.129 -20.719 1 50.47 84 PRO B C 1
ATOM 1290 O O . PRO B 1 84 ? 14.242 7.688 -19.906 1 50.47 84 PRO B O 1
#

Secondary structure (DSSP, 8-state):
-EEEE-SHHHHHHHHHH-TT--EEE-GGGS-HHHHHHTTTS-EEE-SS--TT--HHHHHHHHHHHHHHSTT--EEEE-------/-EEEE-SHHHHHHHHHH-TT--EEE-GGGS-HHHHHHTTTS-EEE-SS--TT--HHHHHHHHHHHHHHSTT--EEEE-------

Solvent-accessible surface area (backbone atoms only — not comparable to full-atom values): 9454 Å² total; per-residue (Å²): 99,32,39,38,21,34,39,45,67,45,42,53,52,56,68,66,48,42,88,86,43,42,32,36,29,19,35,63,25,49,52,74,69,57,51,64,69,44,67,91,57,50,68,45,72,44,88,49,59,47,67,90,46,53,71,65,57,52,49,52,52,49,50,53,50,40,71,77,38,70,93,51,51,40,32,33,51,60,71,81,70,82,75,131,100,33,39,38,20,36,38,47,67,44,40,53,50,55,68,66,46,44,89,85,42,41,32,36,31,19,35,64,26,48,50,75,69,58,52,63,70,46,66,89,56,50,69,45,71,45,88,50,59,46,67,90,46,53,72,66,57,52,48,51,51,51,51,53,49,38,72,78,39,70,92,52,50,41,32,33,52,60,73,79,71,83,76,130

Organism: Ralstonia solanacearum (NCBI:txid305)

Radius of gyration: 15.6 Å; Cα contacts (8 Å, |Δi|>4): 274; chains: 2; bounding box: 36×43×40 Å